Protein AF-W2KUV8-F1 (afdb_monomer)

Solvent-accessible surface area (backbone atoms only — not comparable to full-atom values): 6218 Å² total; per-residue (Å²): 133,74,55,71,67,60,47,51,51,55,54,49,51,52,50,54,60,50,45,71,48,81,84,56,75,77,48,74,65,55,50,53,56,49,44,37,70,78,36,77,63,58,53,74,88,36,55,70,67,57,48,52,52,50,52,51,50,52,31,60,78,65,68,53,78,82,68,71,86,66,92,82,58,103,66,55,73,70,63,53,47,51,54,52,49,51,50,50,52,52,60,56,59,79,56,61,82,85,82,125

Secondary structure (DSSP, 8-state):
---HHHHHHHHHHHHHHHHHSTT----HHHHHHHHHHH-GGGGTTS-HHHHHHHHHHHHHHTT-------S-SS--HHHHHHHHHHHHHHHHHSS-----

pLDDT: mean 73.36, std 17.01, range [34.88, 93.38]

Structure (mmCIF, N/CA/C/O backbone):
data_AF-W2KUV8-F1
#
_entry.id   AF-W2KUV8-F1
#
loop_
_ato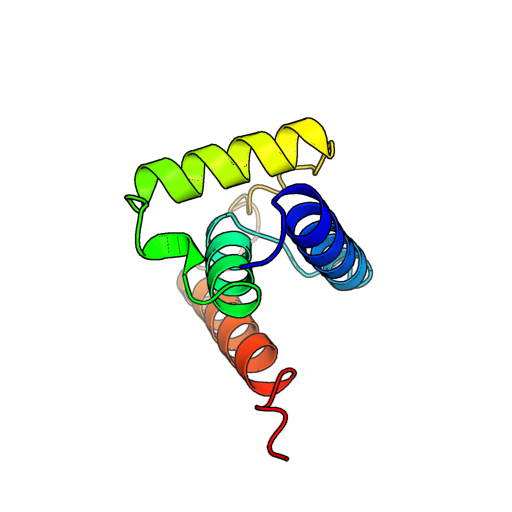m_site.group_PDB
_atom_site.id
_atom_site.type_symbol
_atom_site.label_atom_id
_atom_site.label_alt_id
_atom_site.label_comp_id
_atom_site.label_asym_id
_atom_site.label_entity_id
_atom_site.label_seq_id
_atom_site.pdbx_PDB_ins_code
_atom_site.Cartn_x
_atom_site.Cartn_y
_atom_site.Cartn_z
_atom_site.occupancy
_atom_site.B_iso_or_equiv
_atom_site.auth_seq_id
_atom_site.auth_comp_id
_atom_site.auth_asym_id
_atom_site.auth_atom_id
_atom_site.pdbx_PDB_model_num
ATOM 1 N N . VAL A 1 1 ? 3.176 -4.499 -17.758 1.00 59.16 1 VAL A N 1
ATOM 2 C CA . VAL A 1 1 ? 3.619 -3.279 -17.060 1.00 59.16 1 VAL A CA 1
ATOM 3 C C . VAL A 1 1 ? 2.457 -2.315 -17.072 1.00 59.16 1 VAL A C 1
ATOM 5 O O . VAL A 1 1 ? 2.143 -1.764 -18.123 1.00 59.16 1 VAL A O 1
ATOM 8 N N . LEU A 1 2 ? 1.752 -2.197 -15.953 1.00 61.84 2 LEU A N 1
ATOM 9 C CA . LEU A 1 2 ? 0.747 -1.148 -15.793 1.00 61.84 2 LEU A CA 1
ATOM 10 C C . LEU A 1 2 ? 1.454 0.213 -15.781 1.00 61.84 2 LEU A C 1
ATOM 12 O O . LEU A 1 2 ? 2.541 0.347 -15.213 1.00 61.84 2 LEU A O 1
ATOM 16 N N . THR A 1 3 ? 0.854 1.233 -16.397 1.00 74.31 3 THR A N 1
ATOM 17 C CA . THR A 1 3 ? 1.321 2.607 -16.176 1.00 74.31 3 THR A CA 1
ATOM 18 C C . THR A 1 3 ? 1.139 2.943 -14.693 1.00 74.31 3 THR A C 1
ATOM 20 O O . THR A 1 3 ? 0.198 2.461 -14.055 1.00 74.31 3 THR A O 1
ATOM 23 N N . MET A 1 4 ? 2.053 3.733 -14.116 1.00 71.94 4 MET A N 1
ATOM 24 C CA . MET A 1 4 ? 2.033 4.036 -12.674 1.00 71.94 4 MET A CA 1
ATOM 25 C C . MET A 1 4 ? 0.684 4.616 -12.216 1.00 71.94 4 MET A C 1
ATOM 27 O O . MET A 1 4 ? 0.249 4.303 -11.112 1.00 71.94 4 MET A O 1
ATOM 31 N N . ASP A 1 5 ? -0.005 5.368 -13.078 1.00 80.25 5 ASP A N 1
ATOM 32 C CA . ASP A 1 5 ? -1.328 5.931 -12.786 1.00 80.25 5 ASP A CA 1
ATOM 33 C C . ASP A 1 5 ? -2.424 4.857 -12.700 1.00 80.25 5 ASP A C 1
ATOM 35 O O . ASP A 1 5 ? -3.214 4.853 -11.758 1.00 80.25 5 ASP A O 1
ATOM 39 N N . VAL A 1 6 ? -2.446 3.892 -13.630 1.00 86.69 6 VAL A N 1
ATOM 40 C CA . VAL A 1 6 ? -3.423 2.787 -13.605 1.00 86.69 6 VAL A CA 1
ATOM 41 C C . VAL A 1 6 ? -3.191 1.896 -12.385 1.00 86.69 6 VAL A C 1
ATOM 43 O O . VAL A 1 6 ? -4.141 1.515 -11.701 1.00 86.69 6 VAL A O 1
ATOM 46 N N . TYR A 1 7 ? -1.927 1.609 -12.069 1.00 89.88 7 TYR A N 1
ATOM 47 C CA . TYR A 1 7 ? -1.558 0.870 -10.865 1.00 89.88 7 TYR A CA 1
ATOM 48 C C . TYR A 1 7 ? -2.030 1.584 -9.583 1.00 89.88 7 TYR A C 1
ATOM 50 O O . TYR A 1 7 ? -2.629 0.948 -8.710 1.00 89.88 7 TYR A O 1
ATOM 58 N N . ASP A 1 8 ? -1.803 2.898 -9.476 1.00 91.62 8 ASP A N 1
ATOM 59 C CA . ASP A 1 8 ? -2.211 3.686 -8.309 1.00 91.62 8 ASP A CA 1
ATOM 60 C C . ASP A 1 8 ? -3.739 3.670 -8.135 1.00 91.62 8 ASP A C 1
ATOM 62 O O . ASP A 1 8 ? -4.225 3.496 -7.013 1.00 91.62 8 ASP A O 1
ATOM 66 N N . CYS A 1 9 ? -4.505 3.772 -9.229 1.00 92.56 9 CYS A N 1
ATOM 67 C CA . CYS A 1 9 ? -5.965 3.654 -9.201 1.00 92.56 9 CYS A CA 1
ATOM 68 C C . CYS A 1 9 ? -6.426 2.289 -8.670 1.00 92.56 9 CYS A C 1
ATOM 70 O O . CYS A 1 9 ? -7.248 2.236 -7.753 1.00 92.56 9 CYS A O 1
ATOM 72 N N . MET A 1 10 ? -5.865 1.192 -9.189 1.00 92.88 10 MET A N 1
ATOM 73 C CA . MET A 1 10 ? -6.231 -0.167 -8.767 1.00 92.88 10 MET A CA 1
ATOM 74 C C . MET A 1 10 ? -5.894 -0.426 -7.295 1.00 92.88 10 MET A C 1
ATOM 76 O O . MET A 1 10 ? -6.682 -1.019 -6.552 1.00 92.88 10 MET A O 1
ATOM 80 N N . LEU A 1 11 ? -4.727 0.040 -6.839 1.00 92.06 11 LEU A N 1
ATOM 81 C CA . LEU A 1 11 ? -4.337 -0.095 -5.440 1.00 92.06 11 LEU A CA 1
ATOM 82 C C . LEU A 1 11 ? -5.253 0.732 -4.526 1.00 92.06 11 LEU A C 1
ATOM 84 O O . LEU A 1 11 ? -5.632 0.263 -3.450 1.00 92.06 11 LEU A O 1
ATOM 88 N N . LEU A 1 12 ? -5.634 1.944 -4.943 1.00 91.88 12 LEU A N 1
ATOM 89 C CA . LEU A 1 12 ? -6.538 2.807 -4.184 1.00 91.88 12 LEU A CA 1
ATOM 90 C C . LEU A 1 12 ? -7.943 2.208 -4.073 1.00 91.88 12 LEU A C 1
ATOM 92 O O . LEU A 1 12 ? -8.526 2.219 -2.987 1.00 91.88 12 LEU A O 1
ATOM 96 N N . GLU A 1 13 ? -8.468 1.648 -5.161 1.00 91.50 13 GLU A N 1
ATOM 97 C CA . GLU A 1 13 ? -9.757 0.957 -5.170 1.00 91.50 13 GLU A CA 1
ATOM 98 C C . GLU A 1 13 ? -9.765 -0.206 -4.169 1.00 91.50 13 GLU A C 1
ATOM 100 O O . GLU A 1 13 ? -10.641 -0.281 -3.303 1.00 91.50 13 GLU A O 1
ATOM 105 N N . TRP A 1 14 ? -8.725 -1.046 -4.193 1.00 89.94 14 TRP A N 1
ATOM 106 C CA . TRP A 1 14 ? -8.577 -2.142 -3.237 1.00 89.94 14 TRP A CA 1
ATOM 107 C C . TRP A 1 14 ? -8.477 -1.655 -1.784 1.00 89.94 14 TRP A C 1
ATOM 109 O O . TRP A 1 14 ? -9.055 -2.267 -0.875 1.00 89.94 14 TRP A O 1
ATOM 119 N N . VAL A 1 15 ? -7.757 -0.553 -1.539 1.00 87.62 15 VAL A N 1
ATOM 120 C CA . VAL A 1 15 ? -7.670 0.067 -0.209 1.00 87.62 15 VAL A CA 1
ATOM 121 C C . VAL A 1 15 ? -9.051 0.514 0.266 1.00 87.62 15 VAL A C 1
ATOM 123 O O . VAL A 1 15 ? -9.425 0.227 1.406 1.00 87.62 15 VAL A O 1
ATOM 126 N N . ASN A 1 16 ? -9.804 1.205 -0.589 1.00 86.38 16 ASN A N 1
ATOM 127 C CA . ASN A 1 16 ? -11.129 1.721 -0.264 1.00 86.38 16 ASN A CA 1
ATOM 128 C C . ASN A 1 16 ? -12.114 0.588 0.018 1.00 86.38 16 ASN A C 1
ATOM 130 O O . ASN A 1 16 ? -12.801 0.624 1.039 1.00 86.38 16 ASN A O 1
ATOM 134 N N . ASP A 1 17 ? -12.122 -0.451 -0.816 1.00 85.00 17 ASP A N 1
ATOM 135 C CA . ASP A 1 17 ? -12.971 -1.620 -0.610 1.00 85.00 17 ASP A CA 1
ATOM 136 C C . ASP A 1 17 ? -12.632 -2.355 0.696 1.00 85.00 17 ASP A C 1
ATOM 138 O O . ASP A 1 17 ? -13.503 -2.652 1.514 1.00 85.00 17 ASP A O 1
ATOM 142 N N . THR A 1 18 ? -11.339 -2.524 0.982 1.00 78.88 18 THR A N 1
ATOM 143 C CA . THR A 1 18 ? -10.881 -3.154 2.227 1.00 78.88 18 THR A CA 1
ATOM 144 C C . THR A 1 18 ? -11.268 -2.338 3.466 1.00 78.88 18 THR A C 1
ATOM 146 O O . THR A 1 18 ? -11.592 -2.919 4.503 1.00 78.88 18 THR A O 1
ATOM 149 N N . ARG A 1 19 ? -11.274 -1.001 3.373 1.00 76.06 19 ARG A N 1
ATOM 150 C CA . ARG A 1 19 ? -11.665 -0.095 4.469 1.00 76.06 19 ARG A CA 1
ATOM 151 C C . ARG A 1 19 ? -13.167 -0.056 4.742 1.00 76.06 19 ARG A C 1
ATOM 153 O O . ARG A 1 19 ? -13.533 0.321 5.858 1.00 76.06 19 ARG A O 1
ATOM 160 N N . LYS A 1 20 ? -14.029 -0.457 3.793 1.00 74.94 20 LYS A N 1
ATOM 161 C CA . LYS A 1 20 ? -15.483 -0.587 4.038 1.00 74.94 20 LYS A CA 1
ATOM 162 C C . LYS A 1 20 ? -15.745 -1.489 5.246 1.00 74.94 20 LYS A C 1
ATOM 164 O O . LYS A 1 20 ? -16.576 -1.183 6.100 1.00 74.94 20 LYS A O 1
ATOM 169 N N . TYR A 1 21 ? -14.934 -2.534 5.392 1.00 67.31 21 TYR A N 1
ATOM 170 C CA . TYR A 1 21 ? -14.895 -3.383 6.573 1.00 67.31 21 TYR A CA 1
ATOM 171 C C . TYR A 1 21 ? -14.045 -2.715 7.667 1.00 67.31 21 TYR A C 1
ATOM 173 O O . TYR A 1 21 ? -12.881 -3.065 7.857 1.00 67.31 21 TYR A O 1
ATOM 181 N N . LYS A 1 22 ? -14.639 -1.750 8.395 1.00 56.50 22 LYS A N 1
ATOM 182 C CA . LYS A 1 22 ? -14.034 -0.833 9.404 1.00 56.50 22 LYS A CA 1
ATOM 183 C C . LYS A 1 22 ? -13.113 -1.464 10.472 1.00 56.50 22 LYS A C 1
ATOM 185 O O . LYS A 1 22 ? -12.466 -0.724 11.219 1.00 56.50 22 LYS A O 1
ATOM 190 N N . VAL A 1 23 ? -13.053 -2.792 10.549 1.00 55.31 23 VAL A N 1
ATOM 191 C CA . VAL A 1 23 ? -12.193 -3.602 11.428 1.00 55.31 23 VAL A CA 1
ATOM 192 C C . VAL A 1 23 ? -10.811 -3.913 10.832 1.00 55.31 23 VAL A C 1
ATOM 194 O O . VAL A 1 23 ? -9.886 -4.218 11.578 1.00 55.31 23 VAL A O 1
ATOM 197 N N . ARG A 1 24 ? -10.626 -3.817 9.507 1.00 60.50 24 ARG A N 1
ATOM 198 C CA . ARG A 1 24 ? -9.382 -4.224 8.832 1.00 60.50 24 ARG A CA 1
ATOM 199 C C . ARG A 1 24 ? -8.404 -3.049 8.742 1.00 60.50 24 ARG A C 1
ATOM 201 O O . ARG A 1 24 ? -8.599 -2.107 7.975 1.00 60.50 24 ARG A O 1
ATOM 208 N N . ALA A 1 25 ? -7.340 -3.090 9.542 1.00 68.75 25 ALA A N 1
ATOM 209 C CA . ALA A 1 25 ? -6.229 -2.151 9.419 1.00 68.75 25 ALA A CA 1
ATOM 210 C C . ALA A 1 25 ? -5.376 -2.506 8.189 1.00 68.75 25 ALA A C 1
ATOM 212 O O . ALA A 1 25 ? -4.963 -3.649 8.028 1.00 68.75 25 ALA A O 1
ATOM 213 N N . ILE A 1 26 ? -5.084 -1.523 7.335 1.00 77.00 26 ILE A N 1
ATOM 214 C CA . ILE A 1 26 ? -4.191 -1.705 6.183 1.00 77.00 26 ILE A CA 1
ATOM 215 C C . ILE A 1 26 ? -2.798 -1.235 6.590 1.00 77.00 26 ILE A C 1
ATOM 217 O O . ILE A 1 26 ? -2.564 -0.038 6.776 1.00 77.00 26 ILE A O 1
ATOM 221 N N . THR A 1 27 ? -1.883 -2.186 6.752 1.00 80.62 27 THR A N 1
ATOM 222 C CA . THR A 1 27 ? -0.480 -1.913 7.082 1.00 80.62 27 THR A CA 1
ATOM 223 C C . THR A 1 27 ? 0.350 -1.696 5.814 1.00 80.62 27 THR A C 1
ATOM 225 O O . THR A 1 27 ? -0.067 -2.061 4.715 1.00 80.62 27 THR A O 1
ATOM 228 N N . THR A 1 28 ? 1.563 -1.150 5.950 1.00 82.81 28 THR A N 1
ATOM 229 C CA . THR A 1 28 ? 2.523 -1.053 4.832 1.00 82.81 28 THR A CA 1
ATOM 230 C C . THR A 1 28 ? 2.792 -2.417 4.191 1.00 82.81 28 THR A C 1
ATOM 232 O O . THR A 1 28 ? 2.911 -2.509 2.975 1.00 82.81 28 THR A O 1
ATOM 235 N N . ARG A 1 29 ? 2.814 -3.494 4.986 1.00 81.75 29 ARG A N 1
ATOM 236 C CA . ARG A 1 29 ? 3.023 -4.855 4.480 1.00 81.75 29 ARG A CA 1
ATOM 237 C C . ARG A 1 29 ? 1.830 -5.376 3.676 1.00 81.75 29 ARG A C 1
ATOM 239 O O . ARG A 1 29 ? 2.033 -6.054 2.679 1.00 81.75 29 ARG A O 1
ATOM 246 N N . CYS A 1 30 ? 0.603 -4.997 4.048 1.00 83.81 30 CYS A N 1
ATOM 247 C CA . CYS A 1 30 ? -0.589 -5.288 3.243 1.00 83.81 30 CYS A CA 1
ATOM 248 C C . CYS A 1 30 ? -0.510 -4.614 1.870 1.00 83.81 30 CYS A C 1
ATOM 250 O O . CYS A 1 30 ? -0.865 -5.224 0.867 1.00 83.81 30 CYS A O 1
ATOM 252 N N . LEU A 1 31 ? -0.032 -3.366 1.839 1.00 88.00 31 LEU A N 1
ATOM 253 C CA . LEU A 1 31 ? 0.171 -2.641 0.591 1.00 88.00 31 LEU A CA 1
ATOM 254 C C . LEU A 1 31 ? 1.240 -3.321 -0.261 1.00 88.00 31 LEU A C 1
ATOM 256 O O . LEU A 1 31 ? 0.935 -3.641 -1.393 1.00 88.00 31 LEU A O 1
ATOM 260 N N . LEU A 1 32 ? 2.414 -3.650 0.294 1.00 89.06 32 LEU A N 1
ATOM 261 C CA . LEU A 1 32 ? 3.475 -4.367 -0.433 1.00 89.06 32 LEU A CA 1
ATOM 262 C C . LEU A 1 32 ? 2.988 -5.680 -1.059 1.00 89.06 32 LEU A C 1
ATOM 264 O O . LEU A 1 32 ? 3.234 -5.925 -2.236 1.00 89.06 32 LEU A O 1
ATOM 268 N N . LEU A 1 33 ? 2.278 -6.511 -0.288 1.00 88.62 33 LEU A N 1
ATOM 269 C CA . LEU A 1 33 ? 1.738 -7.777 -0.790 1.00 88.62 33 LEU A CA 1
ATOM 270 C C . LEU A 1 33 ? 0.743 -7.551 -1.928 1.00 88.62 33 LEU A C 1
ATOM 272 O O . LEU A 1 33 ? 0.791 -8.253 -2.935 1.00 88.62 33 LEU A O 1
ATOM 276 N N . MET A 1 34 ? -0.142 -6.560 -1.790 1.00 90.31 34 MET A N 1
ATOM 277 C CA . MET A 1 34 ? -1.088 -6.238 -2.853 1.00 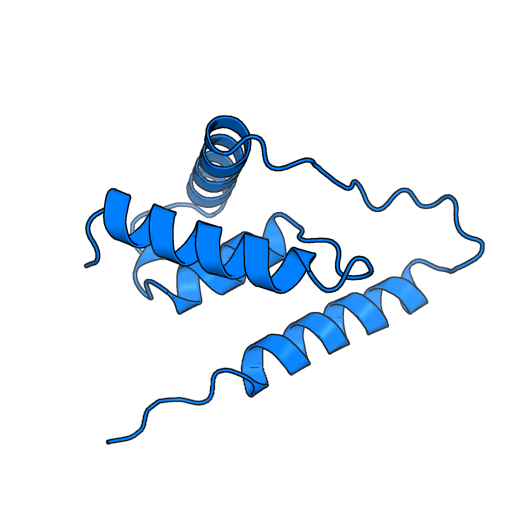90.31 34 MET A CA 1
ATOM 278 C C . MET A 1 34 ? -0.387 -5.638 -4.077 1.00 90.31 34 MET A C 1
ATOM 280 O O . MET A 1 34 ? -0.772 -5.934 -5.200 1.00 90.31 34 MET A O 1
ATOM 284 N N . SER A 1 35 ? 0.667 -4.849 -3.883 1.00 90.12 35 SER A N 1
ATOM 285 C CA . SER A 1 35 ? 1.466 -4.268 -4.960 1.00 90.12 35 SER A CA 1
ATOM 286 C C . SER A 1 35 ? 2.125 -5.330 -5.829 1.00 90.12 35 SER A C 1
ATOM 288 O O . SER A 1 35 ? 1.972 -5.287 -7.043 1.00 90.12 35 SER A O 1
ATOM 290 N N . VAL A 1 36 ? 2.783 -6.316 -5.207 1.00 89.81 36 VAL A N 1
ATOM 291 C CA . VAL A 1 36 ? 3.358 -7.478 -5.912 1.00 89.81 36 VAL A CA 1
ATOM 292 C C . VAL A 1 36 ? 2.269 -8.268 -6.628 1.00 89.81 36 VAL A C 1
ATOM 294 O O . VAL A 1 36 ? 2.478 -8.782 -7.716 1.00 89.81 36 VAL A O 1
ATOM 297 N N . ARG A 1 37 ? 1.081 -8.346 -6.0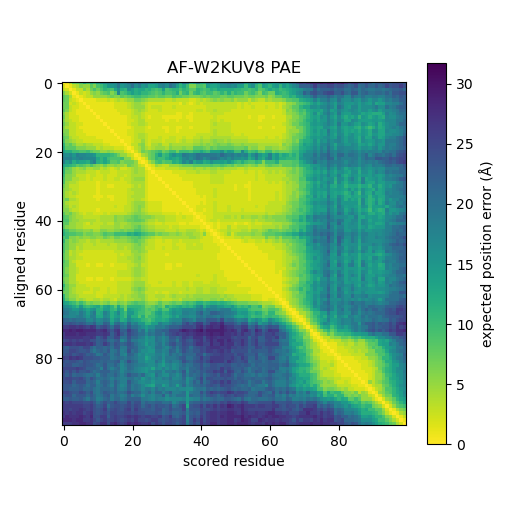31 1.00 88.62 37 ARG A N 1
ATOM 298 C CA . ARG A 1 37 ? -0.044 -9.065 -6.612 1.00 88.62 37 ARG A CA 1
ATOM 299 C C . ARG A 1 37 ? -0.663 -8.369 -7.830 1.00 88.62 37 ARG A C 1
ATOM 301 O O . ARG A 1 37 ? -1.155 -9.053 -8.723 1.00 88.62 37 ARG A O 1
ATOM 308 N N . LEU A 1 38 ? -0.706 -7.038 -7.834 1.00 88.69 38 LEU A N 1
ATOM 309 C CA . LEU A 1 38 ? -1.224 -6.236 -8.948 1.00 88.69 38 LEU A CA 1
ATOM 310 C C . LEU A 1 38 ? -0.202 -6.109 -10.082 1.00 88.69 38 LEU A C 1
ATOM 312 O O . LEU A 1 38 ? -0.579 -6.110 -11.249 1.00 88.69 38 LEU A O 1
ATOM 316 N N . GLU A 1 39 ? 1.081 -6.012 -9.742 1.00 88.19 39 GLU A N 1
ATOM 317 C CA . GLU A 1 39 ? 2.188 -5.934 -10.688 1.00 88.19 39 GLU A CA 1
ATOM 318 C C . GLU A 1 39 ? 3.317 -6.835 -10.178 1.00 88.19 39 GLU A C 1
ATOM 320 O O . GLU A 1 39 ? 4.053 -6.472 -9.262 1.00 88.19 39 GLU A O 1
ATOM 325 N N . ASN A 1 40 ? 3.466 -8.020 -10.776 1.00 84.44 40 ASN A N 1
ATOM 326 C CA . ASN A 1 40 ? 4.462 -9.012 -10.344 1.00 84.44 40 ASN A CA 1
ATOM 327 C C . ASN A 1 40 ? 5.890 -8.443 -10.351 1.00 84.44 40 ASN A C 1
ATOM 329 O O . ASN A 1 40 ? 6.709 -8.819 -9.516 1.00 84.44 40 ASN A O 1
ATOM 333 N N . ARG A 1 41 ? 6.161 -7.473 -11.236 1.00 87.69 41 ARG A N 1
ATOM 334 C CA . ARG A 1 41 ? 7.460 -6.798 -11.344 1.00 87.69 41 ARG A CA 1
ATOM 335 C C . ARG A 1 41 ? 7.654 -5.661 -10.346 1.00 87.69 41 ARG A C 1
ATOM 337 O O . ARG A 1 41 ? 8.651 -4.947 -10.401 1.00 87.69 41 ARG A O 1
ATOM 344 N N . PHE A 1 42 ? 6.718 -5.450 -9.418 1.00 86.06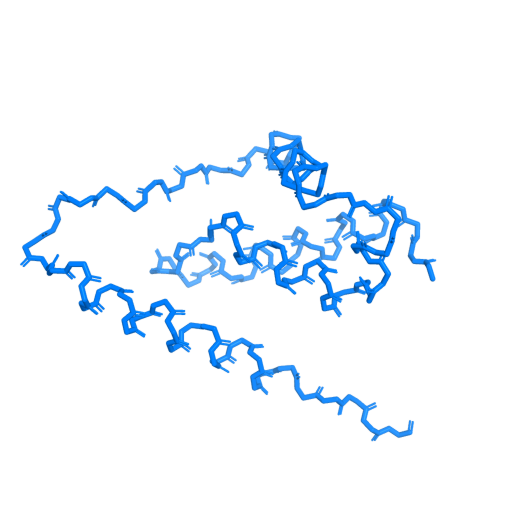 42 PHE A N 1
ATOM 345 C CA . PHE A 1 42 ? 6.754 -4.304 -8.510 1.00 86.06 42 PHE A CA 1
ATOM 346 C C . PHE A 1 42 ? 8.037 -4.242 -7.666 1.00 86.06 42 PHE A C 1
ATOM 348 O O . PHE A 1 42 ? 8.486 -3.145 -7.324 1.00 86.06 42 PHE A O 1
ATOM 355 N N . LEU A 1 43 ? 8.637 -5.396 -7.366 1.00 87.62 43 LEU A N 1
ATOM 356 C CA . LEU A 1 43 ? 9.898 -5.501 -6.631 1.00 87.62 43 LEU A CA 1
ATOM 357 C C . LEU A 1 43 ? 11.103 -5.876 -7.506 1.00 87.62 43 LEU A C 1
ATOM 359 O O . LEU A 1 43 ? 12.209 -5.871 -6.985 1.00 87.62 43 LEU A O 1
ATOM 363 N N . GLU A 1 44 ? 10.927 -6.185 -8.797 1.00 86.75 44 GLU A N 1
ATOM 364 C CA . GLU A 1 44 ? 12.041 -6.634 -9.656 1.00 86.75 44 GLU A CA 1
ATOM 365 C C . GLU A 1 44 ? 13.134 -5.560 -9.767 1.00 86.75 44 GLU A C 1
ATOM 367 O O . GLU A 1 44 ? 14.306 -5.853 -9.554 1.00 86.75 44 GLU A O 1
ATOM 372 N N . ASP A 1 45 ? 12.736 -4.300 -9.971 1.00 83.56 45 ASP A N 1
ATOM 373 C CA . ASP A 1 45 ? 13.663 -3.169 -10.132 1.00 83.56 45 ASP A CA 1
ATOM 374 C C . ASP A 1 45 ? 13.754 -2.273 -8.883 1.00 83.56 45 ASP A C 1
ATOM 376 O O . ASP A 1 45 ? 14.206 -1.126 -8.947 1.00 83.56 45 ASP A O 1
ATOM 380 N N . ARG A 1 46 ? 13.258 -2.739 -7.727 1.00 87.44 46 ARG A N 1
ATOM 381 C CA . ARG A 1 46 ? 13.177 -1.925 -6.504 1.00 87.44 46 ARG A CA 1
ATOM 382 C C . ARG A 1 46 ? 13.703 -2.682 -5.299 1.00 87.44 46 ARG A C 1
ATOM 384 O O . ARG A 1 46 ? 13.273 -3.792 -5.009 1.00 87.44 46 ARG A O 1
ATOM 391 N N . SER A 1 47 ? 14.534 -2.017 -4.500 1.00 91.06 47 SER A N 1
ATOM 392 C CA . SER A 1 47 ? 14.785 -2.489 -3.139 1.00 91.06 47 SER A CA 1
ATOM 393 C C . SER A 1 47 ? 13.494 -2.439 -2.313 1.00 91.06 47 SER A C 1
ATOM 395 O O . SER A 1 47 ? 12.621 -1.595 -2.546 1.00 91.06 47 SER A O 1
ATOM 397 N N . GLU A 1 48 ? 13.379 -3.301 -1.301 1.00 85.69 48 GLU A N 1
ATOM 398 C CA . GLU A 1 48 ? 12.226 -3.295 -0.389 1.00 85.69 48 GLU A CA 1
ATOM 399 C C . GLU A 1 48 ? 12.024 -1.908 0.245 1.00 85.69 48 GLU A C 1
ATOM 401 O O . GLU A 1 48 ? 10.902 -1.410 0.327 1.00 85.69 48 GLU A O 1
ATOM 406 N N . GLN A 1 49 ? 13.117 -1.224 0.600 1.00 88.12 49 GLN A N 1
ATOM 407 C CA . GLN A 1 49 ? 13.070 0.128 1.150 1.00 88.12 49 GLN A CA 1
ATOM 408 C C . GLN A 1 49 ? 12.512 1.152 0.148 1.00 88.12 49 GLN A C 1
ATOM 410 O O . GLN A 1 49 ? 11.704 2.003 0.527 1.00 88.12 49 GLN A O 1
ATOM 415 N N . ALA A 1 50 ? 12.900 1.064 -1.129 1.00 91.44 50 ALA A N 1
ATOM 416 C CA . ALA A 1 50 ? 12.366 1.927 -2.181 1.00 91.44 50 ALA A CA 1
ATOM 417 C C . ALA A 1 50 ? 10.868 1.671 -2.415 1.00 91.44 50 ALA A C 1
ATOM 419 O O . ALA A 1 50 ? 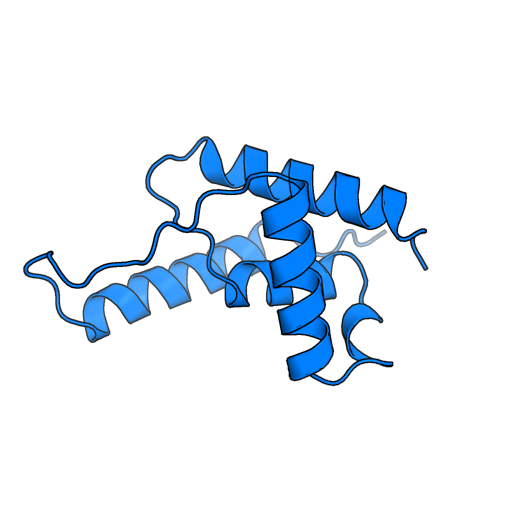10.093 2.616 -2.566 1.00 91.44 50 ALA A O 1
ATOM 420 N N . ALA A 1 51 ? 10.440 0.406 -2.374 1.00 91.50 51 ALA A N 1
ATOM 421 C CA . ALA A 1 51 ? 9.034 0.029 -2.471 1.00 91.50 51 ALA A CA 1
ATOM 422 C C . ALA A 1 51 ? 8.212 0.545 -1.273 1.00 91.50 51 ALA A C 1
ATOM 424 O O . ALA A 1 51 ? 7.127 1.102 -1.450 1.00 91.50 51 ALA A O 1
ATOM 425 N N . ILE A 1 52 ? 8.745 0.434 -0.053 1.00 90.00 52 ILE A N 1
ATOM 426 C CA . ILE A 1 52 ? 8.127 0.983 1.162 1.00 90.00 52 ILE A CA 1
ATOM 427 C C . ILE A 1 52 ? 7.963 2.500 1.057 1.00 90.00 52 ILE A C 1
ATOM 429 O O . ILE A 1 52 ? 6.890 3.022 1.366 1.00 90.00 52 ILE A O 1
ATOM 433 N N . GLU A 1 53 ? 9.002 3.212 0.621 1.00 93.38 53 GLU A N 1
ATOM 434 C CA . GLU A 1 53 ? 8.964 4.668 0.483 1.00 93.38 53 GLU A CA 1
ATOM 435 C C . GLU A 1 53 ? 7.983 5.106 -0.612 1.00 93.38 53 GLU A C 1
ATOM 437 O O . GLU A 1 53 ? 7.198 6.035 -0.410 1.00 93.38 53 GLU A O 1
ATOM 442 N N . TYR A 1 54 ? 7.931 4.385 -1.733 1.00 93.00 54 TYR A N 1
ATOM 443 C CA . TYR A 1 54 ? 6.912 4.601 -2.757 1.00 93.00 54 TYR A CA 1
ATOM 444 C C . TYR A 1 54 ? 5.497 4.468 -2.175 1.00 93.00 54 TYR A C 1
ATOM 446 O O . TYR A 1 54 ? 4.666 5.365 -2.335 1.00 93.00 54 TYR A O 1
ATOM 454 N N . LEU A 1 55 ? 5.222 3.392 -1.428 1.00 90.94 55 LEU A N 1
ATOM 455 C CA . LEU A 1 55 ? 3.908 3.166 -0.822 1.00 90.94 55 LEU A CA 1
ATOM 456 C C . LEU A 1 55 ? 3.594 4.181 0.277 1.00 90.94 55 LEU A C 1
ATOM 458 O O . LEU A 1 55 ? 2.442 4.581 0.442 1.00 90.94 55 LEU A O 1
ATOM 462 N N . ARG A 1 56 ? 4.602 4.664 1.008 1.00 88.94 56 ARG A N 1
ATOM 463 C CA . ARG A 1 56 ? 4.438 5.794 1.925 1.00 88.94 56 ARG A CA 1
ATOM 464 C C . ARG A 1 56 ? 3.955 7.032 1.167 1.00 88.94 56 ARG A C 1
ATOM 466 O O . ARG A 1 56 ? 2.968 7.633 1.590 1.00 88.94 56 ARG A O 1
ATOM 473 N N . ARG A 1 57 ? 4.590 7.387 0.045 1.00 91.88 57 ARG A N 1
ATOM 474 C CA . ARG A 1 57 ? 4.191 8.533 -0.793 1.00 91.88 57 ARG A CA 1
ATOM 475 C C . ARG A 1 57 ? 2.808 8.347 -1.405 1.00 91.88 57 ARG A C 1
ATOM 477 O O . ARG A 1 57 ? 2.011 9.277 -1.359 1.00 91.88 57 ARG A O 1
ATOM 484 N N . PHE A 1 58 ? 2.490 7.156 -1.913 1.00 91.69 58 PHE A N 1
ATOM 485 C CA . PHE A 1 58 ? 1.146 6.797 -2.381 1.00 91.69 58 PHE A CA 1
ATOM 486 C C . PHE A 1 58 ? 0.086 7.081 -1.310 1.00 91.69 58 PHE A C 1
ATOM 488 O O . PHE A 1 58 ? -0.934 7.711 -1.585 1.00 91.69 58 PHE A O 1
ATOM 495 N N . ARG A 1 59 ? 0.343 6.683 -0.060 1.00 88.38 59 ARG A N 1
ATOM 496 C CA . ARG A 1 59 ? -0.589 6.930 1.046 1.00 88.38 59 ARG A CA 1
ATOM 497 C C . ARG A 1 59 ? -0.753 8.408 1.366 1.00 88.38 59 ARG A C 1
ATOM 499 O O . ARG A 1 59 ? -1.872 8.822 1.643 1.00 88.38 59 ARG A O 1
ATOM 506 N N . VAL A 1 60 ? 0.338 9.175 1.349 1.00 88.38 60 VAL A N 1
ATOM 507 C CA . VAL A 1 60 ? 0.300 10.626 1.582 1.00 88.38 60 VAL A CA 1
ATOM 508 C C . VAL A 1 60 ? -0.496 11.321 0.477 1.00 88.38 60 VAL A C 1
ATOM 510 O O . VAL A 1 60 ? -1.423 12.059 0.795 1.00 88.38 60 VAL A O 1
ATOM 513 N N . ARG A 1 61 ? -0.208 11.019 -0.799 1.00 91.75 61 ARG A N 1
ATOM 514 C CA . ARG A 1 61 ? -0.926 11.573 -1.963 1.00 91.75 61 ARG A CA 1
ATOM 515 C C . ARG A 1 61 ? -2.431 11.309 -1.902 1.00 91.75 61 ARG A C 1
ATOM 517 O O . ARG A 1 61 ? -3.217 12.187 -2.225 1.00 91.75 61 ARG A O 1
ATOM 524 N N . ASN A 1 62 ? -2.823 10.125 -1.435 1.00 88.50 62 ASN A N 1
ATOM 525 C CA . ASN A 1 62 ? -4.223 9.707 -1.348 1.00 88.50 62 ASN A CA 1
ATOM 526 C C . ASN A 1 62 ? -4.861 9.947 0.034 1.00 88.50 62 ASN A C 1
ATOM 528 O O . ASN A 1 62 ? -5.919 9.391 0.327 1.00 88.50 62 ASN A O 1
ATOM 532 N N . MET A 1 63 ? -4.212 10.720 0.916 1.00 86.38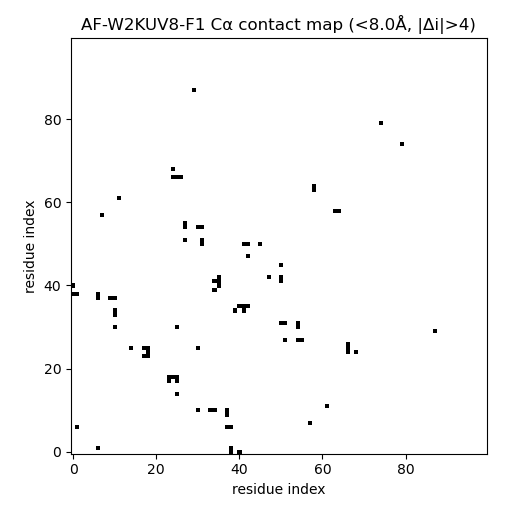 63 MET A N 1
ATOM 533 C CA . MET A 1 63 ? -4.699 11.045 2.268 1.00 86.38 63 MET A CA 1
ATOM 534 C C . MET A 1 63 ? -5.139 9.815 3.089 1.00 86.38 63 MET A C 1
ATOM 536 O O . MET A 1 63 ? -6.058 9.851 3.913 1.00 86.38 63 MET A O 1
ATOM 540 N N . LEU A 1 64 ? -4.464 8.681 2.888 1.00 83.25 64 LEU A N 1
ATOM 541 C CA . LEU A 1 64 ? -4.811 7.424 3.534 1.00 83.25 64 LEU A CA 1
ATOM 542 C C . LEU A 1 64 ? -4.330 7.420 4.987 1.00 83.25 64 LEU A C 1
ATOM 544 O O . LEU A 1 64 ? -3.165 7.133 5.280 1.00 83.25 64 LEU A O 1
ATOM 548 N N . SER A 1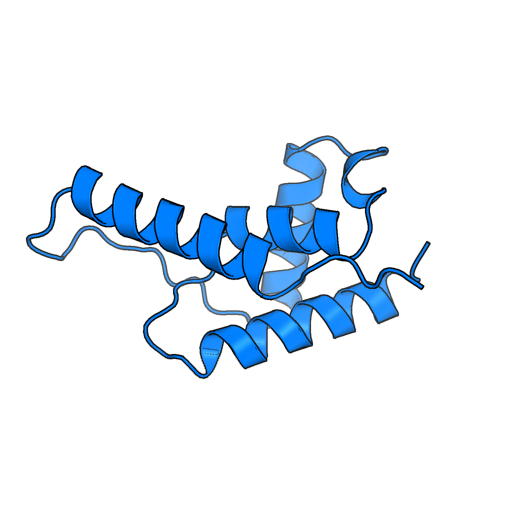 65 ? -5.265 7.654 5.913 1.00 70.00 65 SER A N 1
ATOM 549 C CA . SER A 1 65 ? -5.002 7.646 7.358 1.00 70.00 65 SER A CA 1
ATOM 550 C C . SER A 1 65 ? -4.186 6.426 7.812 1.00 70.00 65 SER A C 1
ATOM 552 O O . SER A 1 65 ? -4.456 5.282 7.430 1.00 70.00 65 SER A O 1
ATOM 554 N N . VAL A 1 66 ? -3.151 6.659 8.623 1.00 60.81 66 VAL A N 1
ATOM 555 C CA . VAL A 1 66 ? -2.379 5.585 9.258 1.00 60.81 66 VAL A CA 1
ATOM 556 C C . VAL A 1 66 ? -3.154 5.149 10.496 1.00 60.81 66 VAL A C 1
ATOM 558 O O . VAL A 1 66 ? -3.043 5.778 11.545 1.00 60.81 66 VAL A O 1
ATOM 561 N N . ARG A 1 67 ? -3.921 4.057 10.424 1.00 54.91 67 ARG A N 1
ATOM 562 C CA . ARG A 1 67 ? -4.289 3.362 11.663 1.00 54.91 67 ARG A CA 1
ATOM 563 C C . ARG A 1 67 ? -3.058 2.610 12.134 1.00 54.91 67 ARG A C 1
ATOM 565 O O . ARG A 1 67 ? -2.800 1.484 11.718 1.00 54.91 67 ARG A O 1
ATOM 572 N N . ARG A 1 68 ? -2.257 3.274 12.966 1.00 48.19 68 ARG A N 1
ATOM 573 C CA . ARG A 1 68 ? -1.256 2.581 13.770 1.00 48.19 68 ARG A CA 1
ATOM 574 C C . ARG A 1 68 ? -2.051 1.612 14.641 1.00 48.19 68 ARG A C 1
ATOM 576 O O . ARG A 1 68 ? -2.935 2.054 15.370 1.00 48.19 68 ARG A O 1
ATOM 583 N N . ILE A 1 69 ? -1.788 0.313 14.522 1.00 54.34 69 ILE A N 1
ATOM 584 C CA . ILE A 1 69 ? -2.283 -0.653 15.503 1.00 54.34 69 ILE A CA 1
ATOM 585 C C . ILE A 1 69 ? -1.561 -0.285 16.797 1.00 54.34 69 ILE A C 1
ATOM 587 O O . ILE A 1 69 ? -0.399 -0.630 16.997 1.00 54.34 69 ILE A O 1
ATOM 591 N N . THR A 1 70 ? -2.193 0.548 17.616 1.00 45.97 70 THR A N 1
ATOM 592 C CA . THR A 1 70 ? -1.686 0.867 18.940 1.00 45.97 70 THR A CA 1
ATOM 593 C C . THR A 1 70 ? -2.035 -0.315 19.828 1.00 45.97 70 THR A C 1
ATOM 595 O O . THR A 1 70 ? -3.189 -0.734 19.910 1.00 45.97 70 THR A O 1
ATOM 598 N N . HIS A 1 71 ? -1.028 -0.879 20.489 1.00 51.25 71 HIS A N 1
ATOM 599 C CA . HIS A 1 71 ? -1.212 -1.839 21.572 1.00 51.25 71 HIS A CA 1
ATOM 600 C C . HIS A 1 71 ? -1.811 -1.102 22.785 1.00 51.25 71 HIS A C 1
ATOM 602 O O . HIS A 1 71 ? -1.138 -0.815 23.770 1.00 51.25 71 HIS A O 1
ATOM 608 N N . LYS A 1 72 ? -3.076 -0.692 22.669 1.00 45.09 72 LYS A N 1
ATOM 609 C CA . LYS A 1 72 ? -3.915 -0.199 23.770 1.00 45.09 72 LYS A CA 1
ATOM 610 C C . LYS A 1 72 ? -5.119 -1.120 24.014 1.00 45.09 72 LYS A C 1
ATOM 612 O O . LYS A 1 72 ? -6.066 -0.727 24.680 1.00 45.09 72 LYS A O 1
ATOM 617 N N . GLY A 1 73 ? -5.098 -2.335 23.468 1.00 56.38 73 GLY A N 1
ATOM 618 C CA . GLY A 1 73 ? -6.059 -3.387 23.794 1.00 56.38 73 GLY A CA 1
ATOM 619 C C . GLY A 1 73 ? -5.415 -4.421 24.708 1.00 56.38 73 GLY A C 1
ATOM 620 O O . GLY A 1 73 ? -4.220 -4.670 24.592 1.00 56.38 73 GLY A O 1
ATOM 621 N N . GLN A 1 74 ? -6.201 -5.056 25.577 1.00 53.19 74 GLN A N 1
ATOM 622 C CA . GLN A 1 74 ? -5.771 -6.131 26.488 1.00 53.19 74 GLN A CA 1
ATOM 623 C C . GLN A 1 74 ? -5.304 -7.428 25.790 1.00 53.19 74 GLN A C 1
ATOM 625 O O . GLN A 1 74 ? -5.205 -8.473 26.424 1.00 53.19 74 GLN A O 1
ATOM 630 N N . ARG A 1 75 ? -5.048 -7.385 24.479 1.00 56.41 75 ARG A N 1
ATOM 631 C CA . ARG A 1 75 ? -4.731 -8.553 23.660 1.00 56.41 75 ARG A CA 1
ATOM 632 C C . ARG A 1 75 ? -3.253 -8.613 23.330 1.00 56.41 75 ARG A C 1
ATOM 634 O O . ARG A 1 75 ? -2.650 -7.615 22.934 1.00 56.41 75 ARG A O 1
ATOM 641 N N . LYS A 1 76 ? -2.672 -9.798 23.497 1.00 60.62 76 LYS A N 1
ATOM 642 C CA . LYS A 1 76 ? -1.233 -10.024 23.335 1.00 60.62 76 LYS A CA 1
ATOM 643 C C . LYS A 1 76 ? -0.845 -9.927 21.860 1.00 60.62 76 LYS A C 1
ATOM 645 O O . LYS A 1 76 ? -1.622 -10.248 20.964 1.00 60.62 76 LYS A O 1
ATOM 650 N N . ARG A 1 77 ? 0.410 -9.551 21.593 1.00 55.25 77 ARG A N 1
ATOM 651 C CA . ARG A 1 77 ? 0.988 -9.502 20.235 1.00 55.25 77 ARG A CA 1
ATOM 652 C C . ARG A 1 77 ? 0.793 -10.810 19.450 1.00 55.25 77 ARG A C 1
ATOM 654 O O . ARG A 1 77 ? 0.575 -10.746 18.247 1.00 55.25 77 ARG A O 1
ATOM 661 N N . SER A 1 78 ? 0.830 -11.962 20.120 1.00 64.38 78 SER A N 1
ATOM 662 C CA . SER A 1 78 ? 0.571 -13.280 19.523 1.00 64.38 78 SER A CA 1
ATOM 663 C C . SER A 1 78 ? -0.852 -13.422 18.972 1.00 64.38 78 SER A C 1
ATOM 665 O O . SER A 1 78 ? -1.038 -13.990 17.906 1.00 64.38 78 SER A O 1
ATOM 667 N N . GLU A 1 79 ? -1.851 -12.850 19.644 1.00 62.56 79 GLU A N 1
ATOM 668 C CA . GLU A 1 79 ? -3.253 -12.890 19.202 1.00 62.56 79 GLU A CA 1
ATOM 669 C C . GLU A 1 79 ? -3.483 -11.982 17.988 1.00 62.56 79 GLU A C 1
ATOM 671 O O . GLU A 1 79 ? -4.283 -12.287 17.110 1.00 62.56 79 GLU A O 1
ATOM 676 N N . LEU A 1 80 ? -2.747 -10.870 17.910 1.00 60.72 80 LEU A N 1
ATOM 677 C CA . LEU A 1 80 ? -2.767 -9.981 16.748 1.00 60.72 80 LEU A CA 1
ATOM 678 C C . LEU A 1 80 ? -2.005 -10.563 15.555 1.00 60.72 80 LEU A C 1
ATOM 680 O O . LEU A 1 80 ? -2.359 -10.262 14.417 1.00 60.72 80 LEU A O 1
ATOM 684 N N . GLN A 1 81 ? -0.984 -11.387 15.804 1.00 59.56 81 GLN A N 1
ATOM 685 C CA . GLN A 1 81 ? -0.272 -12.106 14.753 1.00 59.56 81 GLN A CA 1
ATOM 686 C C . GLN A 1 81 ? -1.205 -13.106 14.061 1.00 59.56 81 GLN A C 1
ATOM 688 O O . GLN A 1 81 ? -1.259 -13.096 12.841 1.00 59.56 81 GLN A O 1
ATOM 693 N N . ILE A 1 82 ? -2.043 -13.831 14.813 1.00 62.81 82 ILE A N 1
ATOM 694 C CA . ILE A 1 82 ? -3.074 -14.723 14.249 1.00 62.81 82 ILE A CA 1
ATOM 695 C C . ILE A 1 82 ? -4.019 -13.949 13.321 1.00 62.81 82 ILE A C 1
ATOM 697 O O . ILE A 1 82 ? -4.244 -14.364 12.192 1.00 62.81 82 ILE A O 1
ATOM 701 N N . VAL A 1 83 ? -4.506 -12.776 13.738 1.00 59.12 83 VAL A N 1
ATOM 702 C CA . VAL A 1 83 ? -5.374 -11.934 12.891 1.00 59.12 83 VAL A CA 1
ATOM 703 C C . VAL A 1 83 ? -4.635 -11.419 11.649 1.00 59.12 83 VAL A C 1
ATOM 705 O O . VAL A 1 83 ? -5.228 -11.304 10.576 1.00 59.12 83 VAL A O 1
ATOM 708 N N . ALA A 1 84 ? -3.346 -11.090 11.771 1.00 58.75 84 ALA A N 1
ATOM 709 C CA . ALA A 1 84 ? -2.522 -10.669 10.641 1.00 58.75 84 ALA A CA 1
ATOM 710 C C . ALA A 1 84 ? -2.273 -11.821 9.651 1.00 58.75 84 ALA A C 1
ATOM 712 O O . ALA A 1 84 ? -2.327 -11.601 8.438 1.00 58.75 84 ALA A O 1
ATOM 713 N N . ASP A 1 85 ? -2.059 -13.030 10.161 1.00 61.53 85 ASP A N 1
ATOM 714 C CA . ASP A 1 85 ? -1.818 -14.242 9.383 1.00 61.53 85 ASP A CA 1
ATOM 715 C C . ASP A 1 85 ? -3.112 -14.709 8.697 1.00 61.53 85 ASP A C 1
ATOM 717 O O . ASP A 1 85 ? -3.119 -14.937 7.489 1.00 61.53 85 ASP A O 1
ATOM 721 N N . GLU A 1 86 ? -4.244 -14.727 9.409 1.00 63.72 86 GLU A N 1
ATOM 722 C CA . GLU A 1 86 ? -5.579 -14.981 8.848 1.00 63.72 86 GLU A CA 1
ATOM 723 C C . GLU A 1 86 ? -5.952 -13.950 7.778 1.00 63.72 86 GLU A C 1
ATOM 725 O O . GLU A 1 86 ? -6.483 -14.301 6.723 1.00 63.72 86 GLU A O 1
ATOM 730 N N . PHE A 1 87 ? -5.639 -12.669 8.003 1.00 61.81 87 PHE A N 1
ATOM 731 C CA . PHE A 1 87 ? -5.836 -11.629 6.996 1.00 61.81 87 PHE A CA 1
ATOM 732 C C . 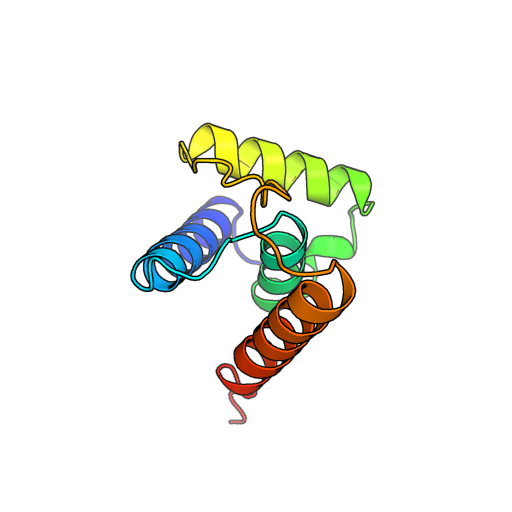PHE A 1 87 ? -4.967 -11.874 5.753 1.00 61.81 87 PHE A C 1
ATOM 734 O O . PHE A 1 87 ? -5.458 -11.722 4.630 1.00 61.81 87 PHE A O 1
ATOM 741 N N . GLY A 1 88 ? -3.706 -12.277 5.940 1.00 56.06 88 GLY A N 1
ATOM 742 C CA . GLY A 1 88 ? -2.806 -12.676 4.859 1.00 56.06 88 GLY A CA 1
ATOM 743 C C . GLY A 1 88 ? -3.360 -13.855 4.057 1.00 56.06 88 GLY A C 1
ATOM 744 O O . GLY A 1 88 ? -3.484 -13.764 2.836 1.00 56.06 88 GLY A O 1
ATOM 745 N N . HIS A 1 89 ? -3.784 -14.921 4.736 1.00 58.25 89 HIS A N 1
ATOM 746 C CA . HIS A 1 89 ? -4.349 -16.117 4.110 1.00 58.25 89 HIS A CA 1
ATOM 747 C C . HIS A 1 89 ? -5.668 -15.840 3.375 1.00 58.25 89 HIS A C 1
ATOM 749 O O . HIS A 1 89 ? -5.821 -16.239 2.219 1.00 58.25 89 HIS A O 1
ATOM 755 N N . ALA A 1 90 ? -6.593 -15.089 3.980 1.00 58.44 90 ALA A N 1
ATOM 756 C CA . ALA A 1 90 ? -7.875 -14.756 3.362 1.00 58.44 90 ALA A CA 1
ATOM 757 C C . ALA A 1 90 ? -7.713 -13.863 2.118 1.00 58.44 90 ALA A C 1
ATOM 759 O O . ALA A 1 90 ? -8.418 -14.038 1.126 1.00 58.44 90 ALA A O 1
ATOM 760 N N . LYS A 1 91 ? -6.767 -12.914 2.124 1.00 51.66 91 LYS A N 1
ATOM 761 C CA . LYS A 1 91 ? -6.483 -12.075 0.945 1.00 51.66 91 LYS A CA 1
ATOM 762 C C . LYS A 1 91 ? -5.759 -12.839 -0.167 1.00 51.66 91 LYS A C 1
ATOM 764 O O . LYS A 1 91 ? -5.944 -12.501 -1.335 1.00 51.66 91 LYS A O 1
ATOM 769 N N . LEU A 1 92 ? -4.971 -13.862 0.168 1.00 49.97 92 LEU A N 1
ATOM 770 C CA . LEU A 1 92 ? -4.344 -14.739 -0.822 1.00 49.97 92 LEU A CA 1
ATOM 771 C C . LEU A 1 92 ? -5.355 -15.691 -1.483 1.00 49.97 92 LEU A C 1
ATOM 773 O O . LEU A 1 92 ? -5.218 -15.948 -2.676 1.00 49.97 92 LEU A O 1
ATOM 777 N N . GLN A 1 93 ? -6.385 -16.146 -0.757 1.00 47.56 93 GLN A N 1
ATOM 778 C CA . GLN A 1 93 ? -7.429 -17.037 -1.288 1.00 47.56 93 GLN A CA 1
ATOM 779 C C . GLN A 1 93 ? -8.530 -16.327 -2.092 1.00 47.56 93 GLN A C 1
ATOM 781 O O . GLN A 1 93 ? -8.990 -16.872 -3.090 1.00 47.56 93 GLN A O 1
ATOM 786 N N . VAL A 1 94 ? -8.950 -15.113 -1.709 1.00 47.69 94 VAL A N 1
ATOM 787 C CA . VAL A 1 94 ? -10.050 -14.391 -2.401 1.00 47.69 94 VAL A CA 1
ATOM 788 C C . VAL A 1 94 ? -9.657 -13.911 -3.801 1.00 47.69 94 VAL A C 1
ATOM 790 O O . VAL A 1 94 ? -10.505 -13.561 -4.615 1.00 47.69 94 VAL A O 1
ATOM 793 N N . VAL A 1 95 ? -8.373 -13.953 -4.128 1.00 48.00 95 VAL A N 1
ATOM 794 C CA . VAL A 1 95 ? -7.909 -13.720 -5.484 1.00 48.00 95 VAL A CA 1
ATOM 795 C C . VAL A 1 95 ? -7.212 -15.011 -5.925 1.00 48.00 95 VAL A C 1
ATOM 797 O O . VAL A 1 95 ? -5.995 -15.168 -5.866 1.00 48.00 95 VAL A O 1
ATOM 800 N N . GLY A 1 96 ? -8.004 -16.014 -6.286 1.00 37.81 96 GLY A N 1
ATOM 801 C CA . GLY A 1 96 ? -7.498 -17.179 -7.011 1.00 37.81 96 GLY A CA 1
ATOM 802 C C . GLY A 1 96 ? -6.946 -16.763 -8.383 1.00 37.81 96 GLY A C 1
ATOM 803 O O . GLY A 1 96 ? -7.271 -15.677 -8.874 1.00 37.81 96 GLY A O 1
ATOM 804 N N . PRO A 1 97 ? -6.088 -17.583 -9.011 1.00 43.47 97 PRO A N 1
ATOM 805 C CA . PRO A 1 97 ? -5.574 -17.290 -10.338 1.00 43.47 97 PRO A CA 1
ATOM 806 C C . PRO A 1 97 ? -6.745 -17.345 -11.318 1.00 43.47 97 PRO A C 1
ATOM 808 O O . PRO A 1 97 ? -7.481 -18.331 -11.350 1.00 43.47 97 PRO A O 1
ATOM 811 N N . ASN A 1 98 ? -6.911 -16.306 -12.133 1.00 41.69 98 ASN A N 1
ATOM 812 C CA . ASN A 1 98 ? -7.763 -16.397 -13.308 1.00 41.69 98 ASN A CA 1
ATOM 813 C C . ASN A 1 98 ? -7.052 -17.355 -14.279 1.00 41.69 98 ASN A C 1
ATOM 815 O O . ASN A 1 98 ? -6.205 -16.943 -15.065 1.00 41.69 98 ASN A O 1
ATOM 819 N N . ARG A 1 99 ? -7.298 -18.662 -14.131 1.00 44.31 99 ARG A N 1
ATOM 820 C CA . ARG A 1 99 ? -6.949 -19.659 -15.140 1.00 44.31 99 ARG A CA 1
ATOM 821 C C . ARG A 1 99 ? -8.031 -19.603 -16.213 1.00 44.31 99 ARG A C 1
ATOM 823 O O . ARG A 1 99 ? -9.107 -20.167 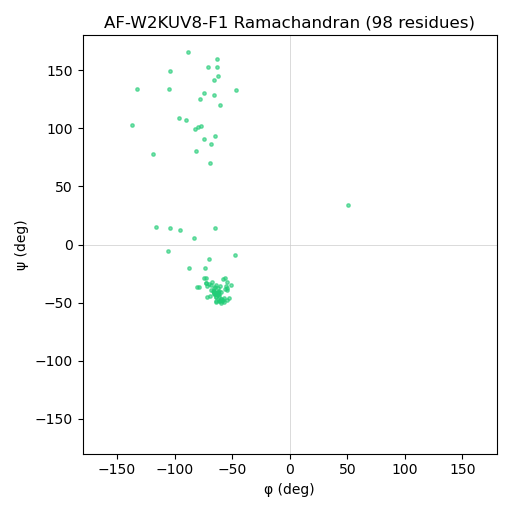-16.022 1.00 44.31 99 ARG A O 1
ATOM 830 N N . LYS A 1 100 ? -7.721 -18.941 -17.320 1.00 34.88 100 LYS A N 1
ATOM 831 C CA . LYS A 1 100 ? -8.085 -19.399 -18.659 1.00 34.88 100 LYS A CA 1
ATOM 832 C C . LYS A 1 100 ? -6.866 -19.237 -19.545 1.00 34.88 100 LYS A C 1
ATOM 834 O O . LYS A 1 100 ? -6.230 -18.167 -19.438 1.00 34.88 100 LYS A O 1
#

Sequence (100 aa):
VLTMDVYDCMLLEWVNDTRKYKVRAITTRCLLLMSVRLENRFLEDRSEQAAIEYLRRFRVRNMLSVRRITHKGQRKRSELQIVADEFGHAKLQVVGPNRK

Foldseek 3Di:
DDDPVVLLVVLVVVVVVQCVPVPDACDLVNSVVVSCVSPVCLPVPHDPVRSSVVVVVSCVVVVPDHPDPDPPDPDDPVVVVVVVVVVVVVVVVVDDDPDD

Organism: Phytophthora nicotianae (NCBI:txid4792)

Mean predicted aligned error: 11.54 Å

Radius of gyration: 14.5 Å; Cα contacts (8 Å, |Δi|>4): 44; chains: 1; bounding box: 30×31×45 Å